Protein AF-A0A212CHQ7-F1 (afdb_monomer_lite)

pLDDT: mean 75.38, std 20.32, range [40.56, 96.5]

Foldseek 3Di:
DVQQPDPPNLSRDDPLRVCVVCVVVDDPVCCVPPPCNDPVVVVVVVPDDPSPPDPPDPPDPDDDDDDDDPPDDDDDD

Organism: Cervus elaphus hippelaphus (NCBI:txid46360)

Radius of gyration: 22.49 Å; chains: 1; bounding box: 67×37×37 Å

Structure (mmCIF, N/CA/C/O backbone):
data_AF-A0A212CHQ7-F1
#
_entry.id   AF-A0A212CHQ7-F1
#
loop_
_atom_site.group_PDB
_atom_site.id
_atom_site.type_symbol
_atom_site.label_atom_id
_atom_site.label_alt_id
_atom_site.label_comp_id
_atom_site.label_asym_id
_atom_site.label_entity_id
_atom_site.label_seq_id
_atom_site.pdbx_PDB_ins_code
_atom_site.Cartn_x
_atom_site.Cartn_y
_atom_site.Cartn_z
_atom_site.occupancy
_atom_site.B_iso_or_equiv
_atom_site.auth_seq_id
_atom_site.auth_comp_id
_atom_site.auth_asym_id
_atom_site.auth_atom_id
_atom_site.pdbx_PDB_model_num
ATOM 1 N N . MET A 1 1 ? 5.854 -14.122 -4.337 1.00 75.25 1 MET A N 1
ATOM 2 C CA . MET A 1 1 ? 6.268 -12.698 -4.299 1.00 75.25 1 MET A CA 1
ATOM 3 C C . MET A 1 1 ? 6.782 -12.185 -5.654 1.00 75.25 1 MET A C 1
ATOM 5 O O . MET A 1 1 ? 7.860 -11.617 -5.744 1.00 75.25 1 MET A O 1
ATOM 9 N N . ARG A 1 2 ? 6.011 -12.334 -6.740 1.00 85.94 2 ARG A N 1
ATOM 10 C CA . ARG A 1 2 ? 6.492 -11.977 -8.090 1.00 85.94 2 ARG A CA 1
ATOM 11 C C . ARG A 1 2 ? 6.556 -10.466 -8.363 1.00 85.94 2 ARG A C 1
ATOM 13 O O . ARG A 1 2 ? 7.404 -10.034 -9.128 1.00 85.94 2 ARG A O 1
ATOM 20 N N . ARG A 1 3 ? 5.683 -9.647 -7.760 1.00 89.00 3 ARG A N 1
ATOM 21 C CA . ARG A 1 3 ? 5.633 -8.191 -8.031 1.00 89.00 3 ARG A CA 1
ATOM 22 C C . ARG A 1 3 ? 6.778 -7.403 -7.388 1.00 89.00 3 ARG A C 1
ATOM 24 O O . ARG A 1 3 ? 7.265 -6.454 -7.981 1.00 89.00 3 ARG A O 1
ATOM 31 N N . CYS A 1 4 ? 7.231 -7.799 -6.202 1.00 94.56 4 CYS A N 1
ATOM 32 C CA . CYS A 1 4 ? 8.289 -7.077 -5.485 1.00 94.56 4 CYS A CA 1
ATOM 33 C C . CYS A 1 4 ? 9.694 -7.380 -6.026 1.00 94.56 4 CYS A C 1
ATOM 35 O O . CYS A 1 4 ? 10.623 -6.613 -5.793 1.00 94.56 4 CYS A O 1
ATOM 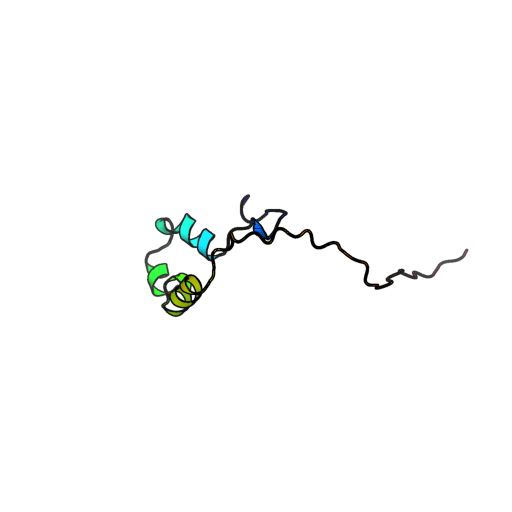37 N N . TRP A 1 5 ? 9.854 -8.486 -6.753 1.00 94.56 5 TRP A N 1
ATOM 38 C CA . TRP A 1 5 ? 11.141 -8.967 -7.261 1.00 94.56 5 TRP A CA 1
ATOM 39 C C . TRP A 1 5 ? 11.299 -8.740 -8.763 1.00 94.56 5 TRP A C 1
ATOM 41 O O . TRP A 1 5 ? 11.821 -9.587 -9.479 1.00 94.56 5 TRP A O 1
ATOM 51 N N . GLN A 1 6 ? 10.833 -7.591 -9.253 1.00 94.06 6 GLN A N 1
ATOM 52 C CA . GLN A 1 6 ? 11.067 -7.210 -10.642 1.00 94.06 6 GLN A CA 1
ATOM 53 C C . GLN A 1 6 ? 12.505 -6.746 -10.850 1.00 94.06 6 GLN A C 1
ATOM 55 O O . GLN A 1 6 ? 13.056 -5.987 -10.044 1.00 94.06 6 GLN A O 1
ATOM 60 N N . GLN A 1 7 ? 13.103 -7.188 -11.956 1.00 93.44 7 GLN A N 1
ATOM 61 C CA . GLN A 1 7 ? 14.473 -6.827 -12.313 1.00 93.44 7 GLN A CA 1
ATOM 62 C C . GLN A 1 7 ? 14.596 -5.323 -12.566 1.00 93.44 7 GLN A C 1
ATOM 64 O O . GLN A 1 7 ? 15.520 -4.692 -12.062 1.00 93.44 7 GLN A O 1
ATOM 69 N N . ASN A 1 8 ? 13.606 -4.732 -13.241 1.00 92.44 8 ASN A N 1
ATOM 70 C CA . ASN A 1 8 ? 13.483 -3.285 -13.348 1.00 92.44 8 ASN A CA 1
ATOM 71 C C . ASN A 1 8 ? 12.886 -2.704 -12.046 1.00 92.44 8 ASN A C 1
ATOM 73 O O . ASN A 1 8 ? 11.723 -2.988 -11.739 1.00 92.44 8 ASN A O 1
ATOM 77 N N . PRO A 1 9 ? 13.627 -1.876 -11.285 1.00 92.62 9 PRO A N 1
ATOM 78 C CA . PRO A 1 9 ? 13.134 -1.296 -10.040 1.00 92.62 9 PRO A CA 1
ATOM 79 C C . PRO A 1 9 ? 11.952 -0.338 -10.241 1.00 92.62 9 PRO A C 1
ATOM 81 O O . PRO A 1 9 ? 11.137 -0.227 -9.332 1.00 92.62 9 PRO A O 1
ATOM 84 N N . ARG A 1 10 ? 11.796 0.276 -11.426 1.00 90.69 10 ARG A N 1
ATOM 85 C CA . ARG A 1 10 ? 10.640 1.139 -11.744 1.00 90.69 10 ARG A CA 1
ATOM 86 C C . ARG A 1 10 ? 9.317 0.369 -11.812 1.00 90.69 10 ARG A C 1
ATOM 88 O O . ARG A 1 10 ? 8.268 0.954 -11.596 1.00 90.69 10 ARG A O 1
ATOM 95 N N . LEU A 1 11 ? 9.367 -0.939 -12.081 1.00 91.50 11 LEU A N 1
ATOM 96 C CA . LEU A 1 11 ? 8.179 -1.800 -12.160 1.00 91.50 11 LEU A CA 1
ATOM 97 C C . LEU A 1 11 ? 7.769 -2.393 -10.806 1.00 91.50 11 LEU A C 1
ATOM 99 O O . LEU A 1 11 ? 6.750 -3.078 -10.712 1.00 91.50 11 LEU A O 1
ATOM 103 N N . ARG A 1 12 ? 8.574 -2.201 -9.755 1.00 94.81 12 ARG A N 1
ATOM 104 C CA . ARG A 1 12 ? 8.232 -2.703 -8.423 1.00 94.81 12 ARG A CA 1
ATOM 105 C C . ARG A 1 12 ? 7.139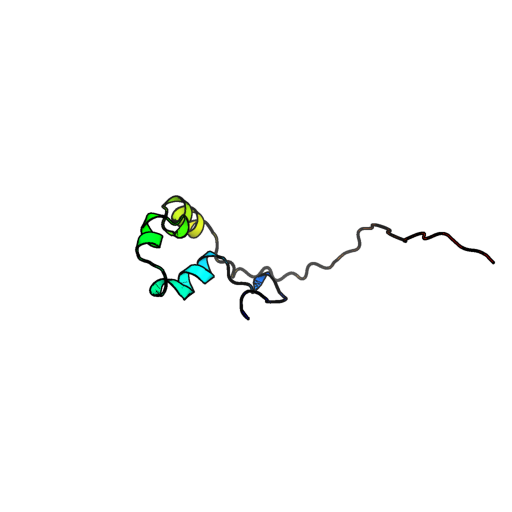 -1.813 -7.827 1.00 94.81 12 ARG A C 1
ATOM 107 O O . ARG A 1 12 ? 7.253 -0.591 -7.904 1.00 94.81 12 ARG A O 1
ATOM 114 N N . PRO A 1 13 ? 6.105 -2.393 -7.196 1.00 93.44 13 PRO A N 1
ATOM 115 C CA . PRO A 1 13 ? 5.082 -1.597 -6.543 1.00 93.44 13 PRO A CA 1
ATOM 116 C C . PRO A 1 13 ? 5.695 -0.813 -5.382 1.00 93.44 13 PRO A C 1
ATOM 118 O O . PRO A 1 13 ? 6.540 -1.322 -4.640 1.00 93.44 13 PRO A O 1
ATOM 121 N N . THR A 1 14 ? 5.229 0.418 -5.197 1.00 92.19 14 THR A N 1
ATOM 122 C CA . THR A 1 14 ? 5.526 1.183 -3.985 1.00 92.19 14 THR A CA 1
ATOM 123 C C . THR A 1 14 ? 4.868 0.522 -2.774 1.00 92.19 14 THR A C 1
ATOM 125 O O . THR A 1 14 ? 3.913 -0.249 -2.899 1.00 92.19 14 THR A O 1
ATOM 128 N N . PHE A 1 15 ? 5.331 0.872 -1.575 1.00 92.94 15 PHE A N 1
ATOM 129 C CA . PHE A 1 15 ? 4.725 0.372 -0.342 1.00 92.94 15 PHE A CA 1
ATOM 130 C C . PHE A 1 15 ? 3.226 0.707 -0.251 1.00 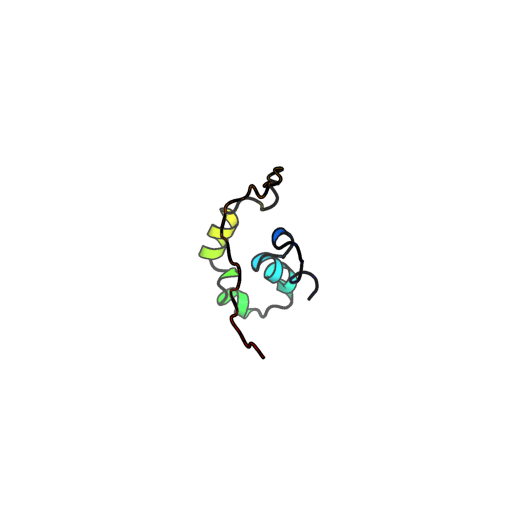92.94 15 PHE A C 1
ATOM 132 O O . PHE A 1 15 ? 2.428 -0.128 0.161 1.00 92.94 15 PHE A O 1
ATOM 139 N N . THR A 1 16 ? 2.824 1.888 -0.729 1.00 92.12 16 THR A N 1
ATOM 140 C CA . THR A 1 16 ? 1.414 2.286 -0.820 1.00 92.12 16 THR A CA 1
ATOM 141 C C . THR A 1 16 ? 0.603 1.373 -1.738 1.00 92.12 16 THR A C 1
ATOM 143 O O . THR A 1 16 ? -0.438 0.896 -1.312 1.00 92.12 16 THR A O 1
ATOM 146 N N . HIS A 1 17 ? 1.101 1.034 -2.934 1.00 92.44 17 HIS A N 1
ATOM 147 C CA . HIS A 1 17 ? 0.424 0.091 -3.836 1.00 92.44 17 HIS A CA 1
ATOM 148 C C . HIS A 1 17 ? 0.279 -1.313 -3.235 1.00 92.44 17 HIS A C 1
ATOM 150 O O . HIS A 1 17 ? -0.689 -2.017 -3.519 1.00 92.44 17 HIS A O 1
ATOM 156 N N . ILE A 1 18 ? 1.244 -1.744 -2.417 1.00 94.69 18 ILE A N 1
ATOM 157 C CA . ILE A 1 18 ? 1.153 -3.023 -1.707 1.00 94.69 18 ILE A CA 1
ATOM 158 C C . ILE A 1 18 ? 0.010 -2.966 -0.692 1.00 94.69 18 ILE A C 1
ATOM 160 O O . ILE A 1 18 ? -0.842 -3.852 -0.711 1.00 94.69 18 ILE A O 1
ATOM 164 N N . LEU A 1 19 ? -0.035 -1.918 0.137 1.00 94.62 19 LEU A N 1
ATOM 165 C CA . LEU A 1 19 ? -1.081 -1.727 1.143 1.00 94.62 19 LEU A CA 1
ATOM 166 C C . LEU A 1 19 ? -2.477 -1.599 0.522 1.00 94.62 19 LEU A C 1
ATOM 168 O O . LEU A 1 19 ? -3.402 -2.242 1.011 1.00 94.62 19 LEU A O 1
ATOM 172 N N . ASP A 1 20 ? -2.604 -0.859 -0.584 1.00 93.12 20 ASP A N 1
ATOM 173 C CA . ASP A 1 20 ? -3.855 -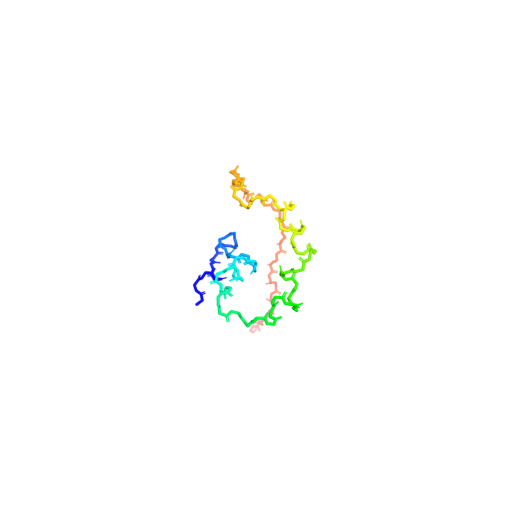0.733 -1.344 1.00 93.12 20 ASP A CA 1
ATOM 174 C C . ASP A 1 20 ? -4.364 -2.127 -1.780 1.00 93.12 20 ASP A C 1
ATOM 176 O O . ASP A 1 20 ? -5.555 -2.415 -1.702 1.00 93.12 20 ASP A O 1
ATOM 180 N N . SER A 1 21 ? -3.460 -3.034 -2.182 1.00 94.62 21 SER A N 1
ATOM 181 C CA . SER A 1 21 ? -3.828 -4.369 -2.678 1.00 94.62 21 SER A CA 1
ATOM 182 C C . SER A 1 21 ? -4.222 -5.393 -1.613 1.00 94.62 21 SER A C 1
ATOM 184 O O . SER A 1 21 ? -4.789 -6.419 -1.969 1.00 94.62 21 SER A O 1
ATOM 186 N N . ILE A 1 22 ? -3.913 -5.137 -0.340 1.00 94.94 22 ILE A N 1
ATOM 187 C CA . ILE A 1 22 ? -4.217 -6.053 0.775 1.00 94.94 22 ILE A CA 1
ATOM 188 C C . ILE A 1 22 ? -5.183 -5.430 1.785 1.00 94.94 22 ILE A C 1
ATOM 190 O O . ILE A 1 22 ? -5.345 -5.956 2.881 1.00 94.94 22 ILE A O 1
ATOM 194 N N . GLN A 1 23 ? -5.810 -4.298 1.450 1.00 92.56 23 GLN A N 1
ATOM 195 C CA . GLN A 1 23 ? -6.577 -3.482 2.393 1.00 92.56 23 GLN A CA 1
ATOM 196 C C . GLN A 1 23 ? -7.692 -4.261 3.113 1.00 92.56 23 GLN A C 1
ATOM 198 O O . GLN A 1 23 ? -7.962 -4.000 4.285 1.00 92.56 23 GLN A O 1
ATOM 203 N N . GLU A 1 24 ? -8.316 -5.221 2.431 1.00 93.50 24 GLU A N 1
ATOM 204 C CA . GLU A 1 24 ? -9.393 -6.065 2.971 1.00 93.50 24 GLU A CA 1
ATOM 205 C C . GLU A 1 24 ? -8.893 -7.107 3.983 1.00 93.50 24 GLU A C 1
ATOM 207 O O . GLU A 1 24 ? -9.635 -7.520 4.871 1.00 93.50 24 GLU A O 1
ATOM 212 N N . GLU A 1 25 ? -7.620 -7.489 3.894 1.00 96.50 25 GLU A N 1
ATOM 213 C CA . GLU A 1 25 ? -6.975 -8.453 4.791 1.00 96.50 25 GLU A CA 1
ATOM 214 C C . GLU A 1 25 ? -6.397 -7.774 6.049 1.00 96.50 25 GLU A C 1
ATOM 216 O O . GLU A 1 25 ? -5.997 -8.438 7.010 1.00 96.50 25 GLU A O 1
ATOM 221 N N . LEU A 1 26 ? -6.348 -6.436 6.075 1.00 95.50 26 LEU A N 1
ATOM 222 C CA . LEU A 1 26 ? -5.798 -5.677 7.193 1.00 95.50 26 LEU A CA 1
ATOM 223 C C . LEU A 1 26 ? -6.772 -5.625 8.374 1.00 95.50 26 LEU A C 1
ATOM 225 O O . LEU A 1 26 ? -7.967 -5.356 8.245 1.00 95.50 26 LEU A O 1
ATOM 229 N N . ARG A 1 27 ? -6.231 -5.795 9.586 1.00 96.50 27 ARG A N 1
ATOM 230 C CA . ARG A 1 27 ? -7.017 -5.641 10.817 1.00 96.50 27 ARG A CA 1
ATOM 231 C C . ARG A 1 27 ? -7.538 -4.203 10.947 1.00 96.50 27 ARG A C 1
ATOM 233 O O . ARG A 1 27 ? -6.797 -3.266 10.648 1.00 96.50 27 ARG A O 1
ATOM 240 N N . PRO A 1 28 ? -8.739 -3.985 11.519 1.00 94.31 28 PRO A N 1
ATOM 241 C CA . PRO A 1 28 ? -9.289 -2.640 11.710 1.00 94.31 28 PRO A CA 1
ATOM 242 C C . PRO A 1 28 ? -8.365 -1.676 12.469 1.00 94.31 28 PRO A C 1
ATOM 244 O O . PRO A 1 28 ? -8.338 -0.486 12.160 1.00 94.31 28 PRO A O 1
ATOM 247 N N . SER A 1 29 ? -7.567 -2.182 13.418 1.00 96.12 29 SER A N 1
ATOM 248 C CA . SER A 1 29 ? -6.594 -1.387 14.180 1.00 96.12 29 SER A CA 1
ATOM 249 C C . SER A 1 29 ? -5.516 -0.741 13.306 1.00 96.12 29 SER A C 1
ATOM 251 O O . SER A 1 29 ? -4.989 0.308 13.668 1.00 96.12 29 SER A O 1
ATOM 253 N N . PHE A 1 30 ? -5.220 -1.306 12.132 1.00 96.12 30 PHE A N 1
ATOM 254 C CA . PHE A 1 30 ? -4.269 -0.727 11.187 1.00 96.12 30 PHE A CA 1
ATOM 255 C C . PHE A 1 30 ? -4.695 0.675 10.739 1.00 96.12 30 PHE A C 1
ATOM 257 O O . PHE A 1 30 ? -3.851 1.558 10.596 1.00 96.12 30 PHE A O 1
ATOM 264 N N . ARG A 1 31 ? -6.004 0.924 10.595 1.00 91.44 31 ARG A N 1
ATOM 265 C CA . ARG A 1 31 ? -6.518 2.252 10.227 1.00 91.44 31 ARG A CA 1
ATOM 266 C C . ARG A 1 31 ? -6.230 3.325 11.270 1.00 91.44 31 ARG A C 1
ATOM 268 O O . ARG A 1 31 ? -6.059 4.477 10.896 1.00 91.44 31 ARG A O 1
ATOM 275 N N . LEU A 1 32 ? -6.164 2.950 12.547 1.00 93.06 32 LEU A N 1
ATOM 276 C CA . LEU A 1 32 ? -5.875 3.888 13.632 1.00 93.06 32 LEU A CA 1
ATOM 277 C C . LEU A 1 32 ? -4.376 4.093 13.866 1.00 93.06 32 LEU A C 1
ATOM 279 O O . LEU A 1 32 ? -3.982 5.163 14.313 1.00 93.06 32 LEU A O 1
ATOM 283 N N . LEU A 1 33 ? -3.556 3.072 13.609 1.00 94.75 33 LEU A N 1
ATOM 284 C CA . LEU A 1 33 ? -2.159 3.046 14.062 1.00 94.75 33 LEU A CA 1
ATOM 285 C C . LEU A 1 33 ? -1.133 3.194 12.936 1.00 94.75 33 LEU A C 1
ATOM 287 O O . LEU A 1 33 ? 0.042 3.426 13.206 1.00 94.75 33 LEU A O 1
ATOM 291 N N . SER A 1 34 ? -1.537 3.015 11.679 1.00 95.19 34 SER A N 1
ATOM 292 C CA . SER A 1 34 ? -0.599 3.080 10.561 1.00 95.19 34 SER A CA 1
ATOM 293 C C . SER A 1 34 ? -0.347 4.512 10.105 1.00 95.19 34 SER A C 1
ATOM 295 O O . SER A 1 34 ? -1.265 5.319 9.957 1.00 95.19 34 SER A O 1
ATOM 297 N N . PHE A 1 35 ? 0.910 4.781 9.752 1.00 94.00 35 PHE A N 1
ATOM 298 C CA . PHE A 1 35 ? 1.285 5.985 9.012 1.00 94.00 35 PHE A CA 1
ATOM 299 C C . PHE A 1 35 ? 0.478 6.129 7.714 1.00 94.00 35 PHE A C 1
ATOM 301 O O . PHE A 1 35 ? 0.089 7.222 7.337 1.00 94.00 35 PHE A O 1
ATOM 308 N N . TYR A 1 36 ? 0.166 5.018 7.045 1.00 94.38 36 TYR A N 1
ATOM 309 C CA . TYR A 1 36 ? -0.549 5.016 5.770 1.00 94.38 36 TYR A CA 1
ATOM 310 C C . TYR A 1 36 ? -1.912 5.741 5.817 1.00 94.38 36 TYR A C 1
ATOM 312 O O . TYR A 1 36 ? -2.289 6.403 4.851 1.00 94.38 36 TYR A O 1
ATOM 320 N N . HIS A 1 37 ? -2.637 5.670 6.940 1.00 92.88 37 HIS A N 1
ATOM 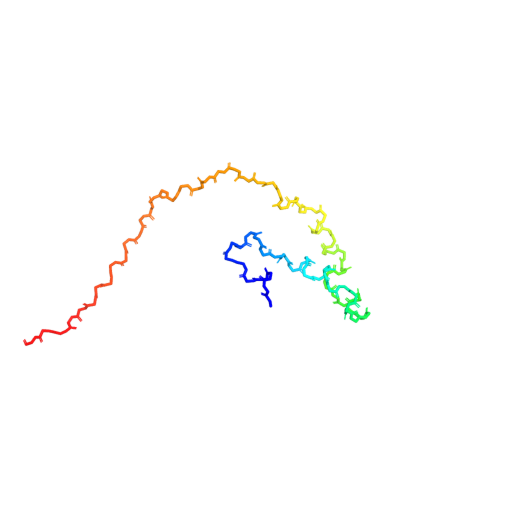321 C CA . HIS A 1 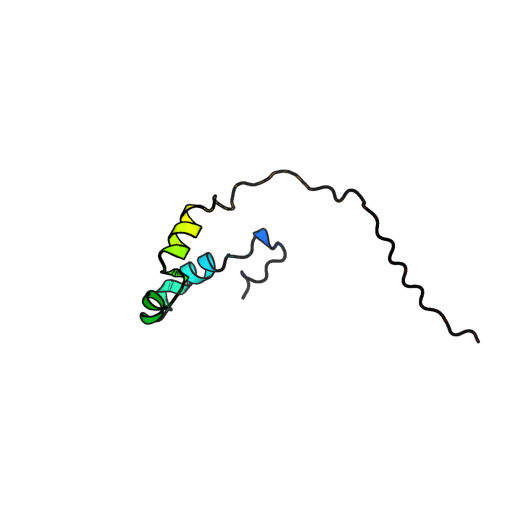37 ? -3.914 6.373 7.117 1.00 92.88 37 HIS A CA 1
ATOM 322 C C . HIS A 1 37 ? -3.780 7.767 7.758 1.00 92.88 37 HIS A C 1
ATOM 324 O O . HIS A 1 37 ? -4.782 8.485 7.886 1.00 92.88 37 HIS A O 1
ATOM 330 N N . SER A 1 38 ? -2.567 8.183 8.121 1.00 92.69 38 SER A N 1
ATOM 331 C CA . SER A 1 38 ? -2.298 9.471 8.753 1.00 92.69 38 SER A CA 1
ATOM 332 C C . SER A 1 38 ? -2.436 10.641 7.756 1.00 92.69 38 SER A C 1
ATOM 334 O O . SER A 1 38 ? -2.345 10.453 6.533 1.00 92.69 38 SER A O 1
ATOM 336 N N . PRO A 1 39 ? -2.713 11.868 8.232 1.00 89.00 39 PRO A N 1
ATOM 337 C CA . PRO A 1 39 ? -2.818 13.038 7.359 1.00 89.00 39 PRO A CA 1
ATOM 338 C C . PRO A 1 39 ? -1.500 13.368 6.646 1.00 89.00 39 PRO A C 1
ATOM 340 O O . PRO A 1 39 ? -1.531 13.807 5.496 1.00 89.00 39 PRO A O 1
ATOM 343 N N . GLU A 1 40 ? -0.358 13.089 7.272 1.00 89.44 40 GLU A N 1
ATOM 344 C CA . GLU A 1 40 ? 0.973 13.307 6.700 1.00 89.44 40 GLU A CA 1
ATOM 345 C C . GLU A 1 40 ? 1.182 12.442 5.449 1.00 89.44 40 GLU A C 1
ATOM 347 O O . GLU A 1 40 ? 1.641 12.932 4.415 1.00 89.44 40 GLU A O 1
ATOM 352 N N . CYS A 1 41 ? 0.774 11.167 5.502 1.00 87.50 41 CYS A N 1
ATOM 353 C CA . CYS A 1 41 ? 0.860 10.275 4.349 1.00 87.50 41 CYS A CA 1
ATOM 354 C C . CYS A 1 41 ? -0.071 10.714 3.209 1.00 87.50 41 CYS A C 1
ATOM 356 O O . CYS A 1 41 ? 0.340 10.710 2.047 1.00 87.50 41 CYS A O 1
ATOM 358 N N . ARG A 1 42 ? -1.301 11.155 3.517 1.00 84.00 42 ARG A N 1
ATOM 359 C CA . ARG A 1 42 ? -2.226 11.693 2.499 1.00 84.00 42 ARG A CA 1
ATOM 360 C C . ARG A 1 42 ? -1.658 12.918 1.790 1.00 84.00 42 ARG A C 1
ATOM 362 O O . ARG A 1 42 ? -1.730 12.977 0.565 1.00 84.00 42 ARG A O 1
ATOM 369 N N . GLY A 1 43 ? -1.087 13.862 2.539 1.00 83.19 43 GLY A N 1
ATOM 370 C CA . GLY A 1 43 ? -0.464 15.057 1.968 1.00 83.19 43 GLY A CA 1
ATOM 371 C C . GLY A 1 43 ? 0.693 14.709 1.030 1.00 83.19 43 GLY A C 1
ATOM 372 O O . GLY A 1 43 ? 0.759 15.213 -0.087 1.00 83.19 43 GLY A O 1
ATOM 373 N N . ALA A 1 44 ? 1.555 13.773 1.435 1.00 81.00 44 ALA A N 1
ATOM 374 C CA . ALA A 1 44 ? 2.650 13.300 0.594 1.00 81.00 44 ALA A CA 1
ATOM 375 C C . ALA A 1 44 ? 2.156 12.596 -0.684 1.00 81.00 44 ALA A C 1
ATOM 377 O O . ALA A 1 44 ? 2.685 12.852 -1.760 1.00 81.00 44 ALA A O 1
ATOM 378 N N . ARG A 1 45 ? 1.119 11.746 -0.600 1.00 77.19 45 ARG A N 1
ATOM 379 C CA . ARG A 1 45 ? 0.543 11.061 -1.776 1.00 77.19 45 ARG A CA 1
ATOM 380 C C . ARG A 1 45 ? -0.120 12.025 -2.761 1.00 77.19 45 ARG A C 1
ATOM 382 O O . ARG A 1 45 ? -0.057 11.768 -3.956 1.00 77.19 45 ARG A O 1
ATOM 389 N N . ALA A 1 46 ? -0.746 13.097 -2.276 1.00 74.44 46 ALA A N 1
ATOM 390 C CA . ALA A 1 46 ? -1.392 14.098 -3.125 1.00 74.44 46 ALA A CA 1
ATOM 391 C C . ALA A 1 46 ? -0.384 14.989 -3.872 1.00 74.44 46 ALA A C 1
ATOM 393 O O . ALA A 1 46 ? -0.670 15.448 -4.973 1.00 74.44 46 ALA A O 1
ATOM 394 N N . SER A 1 47 ? 0.794 15.211 -3.284 1.00 75.12 47 SER A N 1
ATOM 395 C CA . SER A 1 47 ? 1.857 16.039 -3.868 1.00 75.12 47 SER A CA 1
ATOM 396 C C . SER A 1 47 ? 2.792 15.279 -4.815 1.00 75.12 47 SER A C 1
ATOM 398 O O . SER A 1 47 ? 3.595 15.905 -5.505 1.00 75.12 47 SER A O 1
ATOM 400 N N . LEU A 1 48 ? 2.738 13.943 -4.844 1.00 67.69 48 LEU A N 1
ATOM 401 C CA . LEU A 1 48 ? 3.557 13.146 -5.755 1.00 67.69 48 LEU A CA 1
ATOM 402 C C . LEU A 1 48 ? 2.943 13.165 -7.164 1.00 67.69 48 LEU A C 1
ATOM 404 O O . LEU A 1 48 ? 1.792 12.752 -7.322 1.00 67.69 48 LEU A O 1
ATOM 408 N N . PRO A 1 49 ? 3.688 13.591 -8.202 1.00 61.47 49 PRO A N 1
ATOM 409 C CA . PRO A 1 49 ? 3.235 13.421 -9.575 1.00 61.47 49 PRO A CA 1
ATOM 410 C C . PRO A 1 49 ? 3.074 11.922 -9.893 1.00 61.47 49 PRO A C 1
ATOM 412 O O . PRO A 1 49 ? 3.789 11.095 -9.311 1.00 61.47 49 PRO A O 1
ATOM 415 N N . PRO A 1 50 ? 2.159 11.542 -10.807 1.00 56.22 50 PRO A N 1
ATOM 416 C CA . PRO A 1 50 ? 2.036 10.160 -11.249 1.00 56.22 50 PRO A CA 1
ATOM 417 C C . PRO A 1 50 ? 3.397 9.672 -11.743 1.00 56.22 50 PRO A C 1
ATOM 419 O O . PRO A 1 50 ? 4.034 10.325 -12.568 1.00 56.22 50 PRO A O 1
ATOM 422 N N . ALA A 1 51 ? 3.834 8.508 -11.267 1.00 57.19 51 ALA A N 1
ATOM 423 C CA . ALA A 1 51 ? 5.100 7.891 -11.670 1.00 57.19 51 ALA A CA 1
ATOM 424 C C . ALA A 1 51 ? 5.136 7.446 -13.154 1.00 57.19 51 ALA A C 1
ATOM 426 O O . ALA A 1 51 ? 6.096 6.801 -13.565 1.00 57.19 51 ALA A O 1
ATOM 427 N N . ASP A 1 52 ? 4.107 7.786 -13.938 1.00 51.84 52 ASP A N 1
ATOM 428 C CA . ASP A 1 52 ? 3.900 7.384 -15.334 1.00 51.84 52 ASP A CA 1
ATOM 429 C C . ASP A 1 52 ? 4.324 8.458 -16.356 1.00 51.84 52 ASP A C 1
ATOM 431 O O . ASP A 1 52 ? 4.152 8.289 -17.558 1.00 51.84 52 ASP A O 1
ATOM 435 N N . ALA A 1 53 ? 4.913 9.576 -15.917 1.00 50.75 53 ALA A N 1
ATOM 436 C CA . ALA A 1 53 ? 5.598 10.473 -16.844 1.00 50.75 53 ALA A CA 1
ATOM 437 C C . ALA A 1 53 ? 6.943 9.842 -17.249 1.00 50.75 53 ALA A C 1
ATOM 439 O O . ALA A 1 53 ? 7.971 10.080 -16.614 1.00 50.75 53 ALA A O 1
ATOM 440 N N . GLU A 1 54 ? 6.910 8.990 -18.277 1.00 56.62 54 GLU A N 1
ATOM 441 C CA . GLU A 1 54 ? 8.084 8.489 -18.998 1.00 56.62 54 GLU A CA 1
ATOM 442 C C . GLU A 1 54 ? 9.047 9.644 -19.322 1.00 56.62 54 GLU A C 1
ATOM 444 O O . GLU A 1 54 ? 8.685 10.555 -20.072 1.00 56.62 54 GLU A O 1
ATOM 449 N N . PRO A 1 55 ? 10.296 9.624 -18.828 1.00 47.75 55 PRO A N 1
ATOM 450 C CA . PRO A 1 55 ? 11.372 10.301 -19.508 1.00 47.75 55 PRO A CA 1
ATOM 451 C C . PRO A 1 55 ? 11.871 9.332 -20.582 1.00 47.75 55 PRO A C 1
ATOM 453 O O . PRO A 1 55 ? 12.741 8.499 -20.317 1.00 47.75 55 PRO A O 1
ATOM 456 N N . ASP A 1 56 ? 11.312 9.447 -21.788 1.00 53.16 56 ASP A N 1
ATOM 457 C CA . ASP A 1 56 ? 11.973 8.968 -23.000 1.00 53.16 56 ASP A CA 1
ATOM 458 C C . ASP A 1 56 ? 13.331 9.675 -23.078 1.00 53.16 56 ASP A C 1
ATOM 460 O O . ASP A 1 56 ? 13.441 10.855 -23.409 1.00 53.16 56 ASP A O 1
ATOM 464 N N . SER A 1 57 ? 14.363 8.997 -22.591 1.00 51.09 57 SER A N 1
ATOM 465 C CA . SER A 1 57 ? 15.766 9.316 -22.818 1.00 51.09 57 SER A CA 1
ATOM 466 C C . SER A 1 57 ? 16.603 8.140 -22.321 1.00 51.09 57 SER A C 1
ATOM 468 O O . SER A 1 57 ? 16.749 7.955 -21.104 1.00 51.09 57 SER A O 1
ATOM 470 N N . PRO A 1 58 ? 17.199 7.332 -23.214 1.00 46.12 58 PRO A N 1
ATOM 471 C CA . PRO A 1 58 ? 18.232 6.402 -22.800 1.00 46.12 58 PRO A CA 1
ATOM 472 C C . PRO A 1 58 ? 19.401 7.225 -22.252 1.00 46.12 58 PRO A C 1
ATOM 474 O O . PRO A 1 58 ? 20.099 7.917 -22.991 1.00 46.12 58 PRO A O 1
ATOM 477 N N . ARG A 1 59 ? 19.631 7.160 -20.934 1.00 45.75 59 ARG A N 1
ATOM 478 C CA . ARG A 1 59 ? 20.903 7.601 -20.358 1.00 45.75 59 ARG A CA 1
ATOM 479 C C . ARG A 1 59 ? 21.979 6.676 -20.907 1.00 45.75 59 ARG A C 1
ATOM 481 O O . ARG A 1 59 ? 22.175 5.575 -20.401 1.00 45.75 59 ARG A O 1
ATOM 488 N N . THR A 1 60 ? 22.653 7.128 -21.954 1.00 44.66 60 THR A N 1
ATOM 489 C CA . THR A 1 60 ? 23.934 6.583 -22.389 1.00 44.66 60 THR A CA 1
ATOM 490 C C . THR A 1 60 ? 24.869 6.560 -21.178 1.00 44.66 60 THR A C 1
ATOM 492 O O . THR A 1 60 ? 25.096 7.625 -20.592 1.00 44.66 60 THR A O 1
ATOM 495 N N . PRO A 1 61 ? 25.432 5.411 -20.772 1.00 44.47 61 PRO A N 1
ATOM 496 C CA . PRO A 1 61 ? 26.547 5.410 -19.842 1.00 44.47 61 PRO A CA 1
ATOM 497 C C . PRO A 1 61 ? 27.758 5.931 -20.619 1.00 44.47 61 PRO A C 1
ATOM 499 O O . PRO A 1 61 ? 28.471 5.166 -21.260 1.00 44.47 61 PRO A O 1
ATOM 502 N N . LYS A 1 62 ? 27.945 7.256 -20.646 1.00 44.47 62 LYS A N 1
ATOM 503 C CA . LYS A 1 62 ? 29.210 7.819 -21.101 1.00 44.47 62 LYS A CA 1
ATOM 504 C C . LYS A 1 62 ? 30.198 7.641 -19.959 1.00 44.47 62 LYS A C 1
ATOM 506 O O . LYS A 1 62 ? 29.987 8.157 -18.864 1.00 44.47 62 LYS A O 1
ATOM 511 N N . GLU A 1 63 ? 31.209 6.840 -20.249 1.00 47.62 63 GLU A N 1
ATOM 512 C CA . GLU A 1 63 ? 32.407 6.582 -19.469 1.00 47.62 63 GLU A CA 1
ATOM 513 C C . GLU A 1 63 ? 32.800 7.757 -18.567 1.00 47.62 63 GLU A C 1
ATOM 515 O O . GLU A 1 63 ? 33.125 8.851 -19.027 1.00 47.62 63 GLU A O 1
ATOM 520 N N . ALA A 1 64 ? 32.822 7.490 -17.267 1.00 40.56 64 ALA A N 1
ATOM 521 C CA . ALA A 1 64 ? 33.650 8.211 -16.321 1.00 40.56 64 ALA A CA 1
ATOM 522 C C . ALA A 1 64 ? 34.233 7.178 -15.355 1.00 40.56 64 ALA A C 1
ATOM 524 O O . ALA A 1 64 ? 33.640 6.841 -14.337 1.00 40.56 64 ALA A O 1
ATOM 525 N N . SER A 1 65 ? 35.370 6.623 -15.775 1.00 53.69 65 SER A N 1
ATOM 526 C CA . SER A 1 65 ? 36.556 6.440 -14.941 1.00 53.69 65 SER A CA 1
ATOM 527 C C . SER A 1 65 ? 36.313 6.068 -13.473 1.00 53.69 65 SER A C 1
ATOM 529 O O . SER A 1 65 ? 36.134 6.939 -12.627 1.00 53.69 65 SER A O 1
ATOM 531 N N . SER A 1 66 ? 36.514 4.796 -13.145 1.00 45.91 66 SER A N 1
ATOM 532 C CA . SER A 1 66 ? 37.442 4.483 -12.057 1.00 45.91 66 SER A CA 1
ATOM 533 C C . SER A 1 66 ? 38.024 3.100 -12.286 1.00 45.91 66 SER A C 1
ATOM 535 O O . SER A 1 66 ? 37.351 2.083 -12.136 1.00 45.91 66 SER A O 1
ATOM 537 N N . ASP A 1 67 ? 39.288 3.119 -12.679 1.00 53.72 67 ASP A N 1
ATOM 538 C CA . ASP A 1 67 ? 40.232 2.019 -12.613 1.00 53.72 67 ASP A CA 1
ATOM 539 C C . ASP A 1 67 ? 40.084 1.276 -11.273 1.00 53.72 67 ASP A C 1
ATOM 541 O O . ASP A 1 67 ? 40.244 1.863 -10.203 1.00 53.72 67 ASP A O 1
ATOM 545 N N . PHE A 1 68 ? 39.724 -0.001 -11.329 1.00 45.22 68 PHE A N 1
ATOM 546 C CA . PHE A 1 68 ? 39.909 -0.937 -10.224 1.00 45.22 68 PHE A CA 1
ATOM 547 C C . PHE A 1 68 ? 40.482 -2.220 -10.811 1.00 45.22 68 PHE A C 1
ATOM 549 O O . PHE A 1 68 ? 39.805 -3.238 -10.939 1.00 45.22 68 PHE A O 1
ATOM 556 N N . SER A 1 69 ? 41.751 -2.154 -11.198 1.00 55.78 69 SER A N 1
ATOM 557 C CA . SER A 1 69 ? 42.573 -3.342 -11.399 1.00 55.78 69 SER A CA 1
ATOM 558 C C . SER A 1 69 ? 42.889 -3.967 -10.030 1.00 55.78 69 SER A C 1
ATOM 560 O O . SER A 1 69 ? 43.540 -3.313 -9.212 1.00 55.78 69 SER A O 1
ATOM 562 N N . PRO A 1 70 ? 42.473 -5.211 -9.718 1.00 50.09 70 PRO A N 1
ATOM 563 C CA . PRO A 1 70 ? 42.926 -5.869 -8.502 1.00 50.09 70 PRO A CA 1
ATOM 564 C C . PRO A 1 70 ? 44.349 -6.393 -8.735 1.00 50.09 70 PRO A C 1
ATOM 566 O O . PRO A 1 70 ? 44.547 -7.457 -9.320 1.00 50.09 70 PRO A O 1
ATOM 569 N N . GLN A 1 71 ? 45.360 -5.649 -8.282 1.00 54.28 71 GLN A N 1
ATOM 570 C CA . GLN A 1 71 ? 46.726 -6.163 -8.186 1.00 54.28 71 GLN A CA 1
ATOM 571 C C . GLN A 1 71 ? 46.810 -7.136 -6.999 1.00 54.28 71 GLN A C 1
ATOM 573 O O . GLN A 1 71 ? 47.140 -6.750 -5.883 1.00 54.28 71 GLN A O 1
ATOM 578 N N . ASN A 1 72 ? 46.484 -8.408 -7.236 1.00 49.94 72 ASN A N 1
ATOM 579 C CA . ASN A 1 72 ? 46.835 -9.493 -6.321 1.00 49.94 72 ASN A CA 1
ATOM 580 C C . ASN A 1 72 ? 48.248 -9.978 -6.664 1.00 49.94 72 ASN A C 1
ATOM 582 O O . ASN A 1 72 ? 48.487 -10.515 -7.745 1.00 49.94 72 ASN A O 1
ATOM 586 N N . GLY A 1 73 ? 49.192 -9.737 -5.756 1.00 50.88 73 GLY A N 1
ATOM 587 C CA . GLY A 1 73 ? 50.566 -10.217 -5.859 1.00 50.88 73 GLY A CA 1
ATOM 588 C C . GLY A 1 73 ? 50.737 -11.651 -5.344 1.00 50.88 73 GLY A C 1
ATOM 589 O O . GLY A 1 73 ? 50.230 -11.972 -4.275 1.00 50.88 73 GLY A O 1
ATOM 590 N N . GLY A 1 74 ? 51.528 -12.442 -6.084 1.00 45.69 74 GLY A N 1
ATOM 591 C CA . GLY A 1 74 ? 52.287 -13.630 -5.636 1.00 45.69 74 GLY A CA 1
ATOM 592 C C . GLY A 1 74 ? 51.497 -14.926 -5.372 1.00 45.69 74 GLY A C 1
ATOM 593 O O . GLY A 1 74 ? 50.359 -14.849 -4.928 1.00 45.69 74 GLY A O 1
ATOM 594 N N . PRO A 1 75 ? 52.084 -16.125 -5.601 1.00 53.72 75 PRO A N 1
ATOM 595 C CA . PRO A 1 75 ? 53.491 -16.438 -5.322 1.00 53.72 75 PRO A CA 1
ATOM 596 C C . PRO A 1 75 ? 54.282 -17.009 -6.518 1.00 53.72 75 PRO A C 1
ATOM 598 O O . PRO A 1 75 ? 53.779 -17.803 -7.309 1.00 53.72 75 PRO A O 1
ATOM 601 N N . GLY A 1 76 ? 55.549 -16.596 -6.621 1.00 57.12 76 GLY A N 1
ATOM 602 C CA . GLY A 1 76 ? 56.548 -17.198 -7.506 1.00 57.12 76 GLY A CA 1
ATOM 603 C C . GLY A 1 76 ? 57.117 -18.492 -6.919 1.00 57.12 76 GLY A C 1
ATOM 604 O O . GLY A 1 76 ? 57.170 -18.657 -5.700 1.00 57.12 76 GLY A O 1
ATOM 605 N N . HIS A 1 77 ? 57.477 -19.381 -7.837 1.00 46.28 77 HIS A N 1
ATOM 606 C CA . HIS A 1 77 ? 58.043 -20.718 -7.670 1.00 46.28 77 HIS A CA 1
ATOM 607 C C . HIS A 1 77 ? 59.535 -20.690 -7.310 1.00 46.28 77 HIS A C 1
ATOM 609 O O . HIS A 1 77 ? 60.195 -19.681 -7.653 1.00 46.28 77 HIS A O 1
#

Sequence (77 aa):
MRRCWQQNPRLRPTFTHILDSIQEELRPSFRLLSFYHSPECRGARASLPPADAEPDSPRTPKEASSDFSPQNGGPGH

Secondary structure (DSSP, 8-state):
-TTTT-SSGGGSPPHHHHHHHTGGGS-THHHHH-GGGSHHHHHHHHHSPPTT-------------------------